Protein AF-A0A6B9CNT5-F1 (afdb_monomer_lite)

Foldseek 3Di:
DDDDPCPPWDKDFFPAAADPVNDADDPDSHGHPDIGTPVCVVVVVVPDD

Sequence (49 aa):
KKPGVNCGRSFFICARPLGKSGEKEKGTEWRCGTFIWSSDWKKSQSQTS

Organism: NCBI:txid1209926

InterPro domains:
  IPR010666 Zinc finger, GRF-type [PS51999] (1-41)

Secondary structure (DSSP, 8-state):
---STTTT--EEE--SPP-TTSS--SSSSSPP--EEETTTHHHHGGG--

Radius of gyration: 13.4 Å; chains: 1; bounding box: 35×16×31 Å

Structure (mmCIF, N/CA/C/O backbone):
data_AF-A0A6B9CNT5-F1
#
_entry.id   AF-A0A6B9CNT5-F1
#
loop_
_atom_site.group_PDB
_atom_site.id
_atom_site.type_symbol
_atom_site.label_atom_id
_atom_site.label_alt_id
_atom_site.label_comp_id
_atom_site.label_asym_id
_atom_site.label_entity_id
_atom_site.label_seq_id
_atom_site.pdbx_PDB_ins_code
_atom_site.Cartn_x
_atom_site.Cartn_y
_atom_site.Cartn_z
_atom_site.occupancy
_atom_site.B_iso_or_equiv
_atom_site.auth_seq_id
_atom_site.auth_comp_id
_atom_site.auth_asym_id
_atom_site.auth_atom_id
_atom_site.pdbx_PDB_model_num
ATOM 1 N N . LYS A 1 1 ? 17.035 -0.306 -3.798 1.00 79.25 1 LYS A N 1
ATOM 2 C CA . LYS A 1 1 ? 15.804 -0.697 -4.538 1.00 79.25 1 LYS A CA 1
ATOM 3 C C . LYS A 1 1 ? 15.769 -2.216 -4.632 1.00 79.25 1 LYS A C 1
ATOM 5 O O . LYS A 1 1 ? 16.822 -2.795 -4.854 1.00 79.25 1 LYS A O 1
ATOM 10 N N . LYS A 1 2 ? 14.612 -2.856 -4.428 1.00 89.62 2 LYS A N 1
ATOM 11 C CA . LYS A 1 2 ? 14.497 -4.319 -4.534 1.00 89.62 2 LYS A CA 1
ATOM 12 C C . LYS A 1 2 ? 14.572 -4.727 -6.020 1.00 89.62 2 LYS A C 1
ATOM 14 O O . LYS A 1 2 ? 13.825 -4.133 -6.802 1.00 89.62 2 LYS A O 1
ATOM 19 N N . PRO A 1 3 ? 15.463 -5.656 -6.420 1.00 92.06 3 PRO A N 1
ATOM 20 C CA . PRO A 1 3 ? 15.554 -6.113 -7.806 1.00 92.06 3 PRO A CA 1
ATOM 21 C C . PRO A 1 3 ? 14.268 -6.832 -8.241 1.00 92.06 3 PRO A C 1
ATOM 23 O O . PRO A 1 3 ? 13.551 -7.393 -7.411 1.00 92.06 3 PRO A O 1
ATOM 26 N N . GLY A 1 4 ? 13.977 -6.792 -9.545 1.00 94.69 4 GLY A N 1
ATOM 27 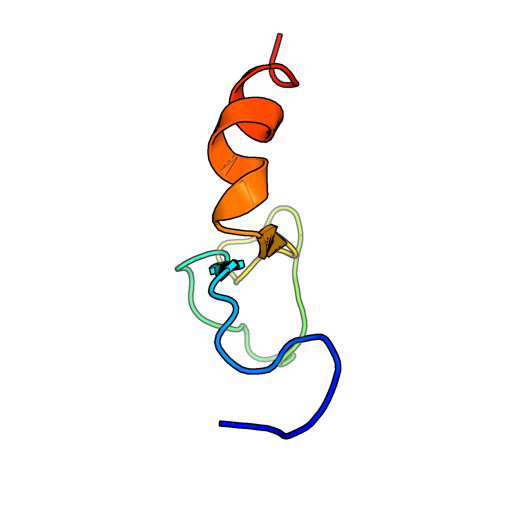C CA . GLY A 1 4 ? 12.791 -7.401 -10.159 1.00 94.69 4 GLY A CA 1
ATOM 28 C C . GLY A 1 4 ? 11.887 -6.397 -10.880 1.00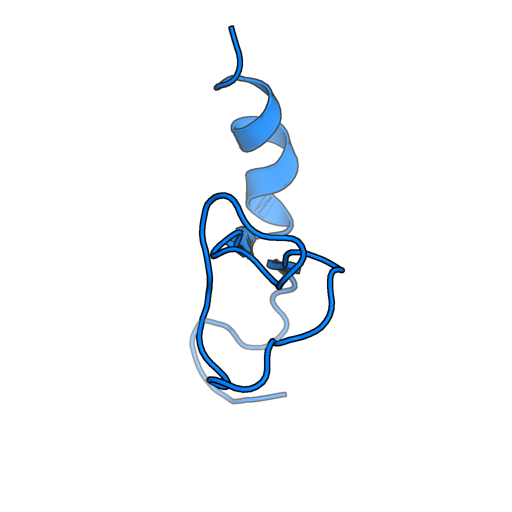 94.69 4 GLY A C 1
ATOM 29 O O . GLY A 1 4 ? 12.207 -5.214 -10.985 1.00 94.69 4 GLY A O 1
ATOM 30 N N . VAL A 1 5 ? 10.730 -6.875 -11.350 1.00 94.44 5 VAL A N 1
ATOM 31 C CA . VAL A 1 5 ? 9.787 -6.122 -12.210 1.00 94.44 5 VAL A CA 1
ATOM 32 C C . VAL A 1 5 ? 9.280 -4.808 -11.596 1.00 94.44 5 VAL A C 1
ATOM 34 O O . VAL A 1 5 ? 8.897 -3.888 -12.311 1.00 94.44 5 VAL A O 1
ATOM 37 N N . ASN A 1 6 ? 9.332 -4.673 -10.266 1.00 94.88 6 ASN A N 1
ATOM 38 C CA . ASN A 1 6 ? 8.899 -3.465 -9.561 1.00 94.88 6 ASN A CA 1
ATOM 39 C C . ASN A 1 6 ? 10.045 -2.510 -9.188 1.00 94.88 6 ASN A C 1
ATOM 41 O O . ASN A 1 6 ? 9.814 -1.522 -8.486 1.00 94.88 6 ASN A O 1
ATOM 45 N N . CYS A 1 7 ? 11.278 -2.778 -9.625 1.00 96.25 7 CYS A N 1
ATOM 46 C CA . CYS A 1 7 ? 12.428 -1.940 -9.303 1.00 96.25 7 CYS A CA 1
ATOM 47 C C . CYS A 1 7 ? 12.219 -0.506 -9.811 1.00 96.25 7 CYS A C 1
ATOM 49 O O . CYS A 1 7 ? 12.004 -0.268 -10.994 1.00 96.25 7 CYS A O 1
ATOM 51 N N . GLY A 1 8 ? 12.275 0.467 -8.898 1.00 95.12 8 GLY A N 1
ATOM 52 C CA . GLY A 1 8 ? 12.128 1.884 -9.238 1.00 95.12 8 GLY A CA 1
ATOM 53 C C . GLY A 1 8 ? 10.695 2.359 -9.466 1.00 95.12 8 GLY A C 1
ATOM 54 O O . GLY A 1 8 ? 10.512 3.546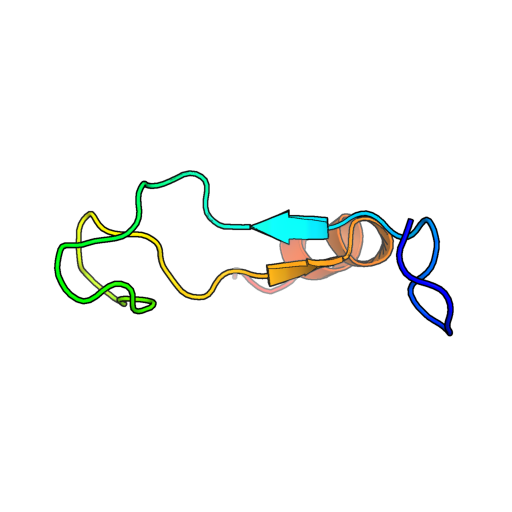 -9.719 1.00 95.12 8 GLY A O 1
ATOM 55 N N . ARG A 1 9 ? 9.690 1.487 -9.328 1.00 94.62 9 ARG A N 1
ATOM 56 C CA . ARG A 1 9 ? 8.285 1.902 -9.323 1.00 94.62 9 ARG A CA 1
ATOM 57 C C . ARG A 1 9 ? 7.926 2.531 -7.977 1.00 94.62 9 ARG A C 1
ATOM 59 O O . ARG A 1 9 ? 8.360 2.055 -6.928 1.00 94.62 9 ARG A O 1
ATOM 66 N N . SER A 1 10 ? 7.092 3.561 -8.031 1.00 95.50 10 SER A N 1
ATOM 67 C CA . SER A 1 10 ? 6.524 4.235 -6.860 1.00 95.50 10 SER A CA 1
ATOM 68 C C . SER A 1 10 ? 5.034 3.927 -6.738 1.00 95.50 10 SER A C 1
ATOM 70 O O . SER A 1 10 ? 4.366 3.612 -7.729 1.00 95.50 10 SER A O 1
ATOM 72 N N . PHE A 1 11 ? 4.516 4.000 -5.518 1.00 95.50 11 PHE A N 1
ATOM 73 C CA . PHE A 1 11 ? 3.114 3.757 -5.203 1.00 95.50 11 PHE A CA 1
ATOM 74 C C . PHE A 1 11 ? 2.669 4.638 -4.033 1.00 95.50 11 PHE A C 1
ATOM 76 O O . PHE A 1 11 ? 3.487 5.113 -3.247 1.00 95.50 11 PHE A O 1
ATOM 83 N N . PHE A 1 12 ? 1.361 4.832 -3.922 1.00 94.56 12 PHE A N 1
ATOM 84 C CA . PHE A 1 12 ? 0.690 5.496 -2.816 1.00 94.56 12 PHE A CA 1
ATOM 85 C C . PHE A 1 12 ? 0.031 4.451 -1.916 1.00 94.56 12 PHE A C 1
ATOM 87 O O . PHE A 1 12 ? -0.517 3.456 -2.397 1.00 94.56 12 PHE A O 1
ATOM 94 N N . ILE A 1 13 ? 0.061 4.699 -0.611 1.00 94.88 13 ILE A N 1
ATOM 95 C CA . ILE A 1 13 ? -0.663 3.924 0.401 1.00 94.88 13 ILE A CA 1
ATOM 96 C C . ILE A 1 13 ? -1.465 4.865 1.292 1.00 94.88 13 ILE A C 1
ATOM 98 O O . ILE A 1 13 ? -1.248 6.076 1.287 1.00 94.88 13 ILE A O 1
ATOM 102 N N . CYS A 1 14 ? -2.378 4.310 2.087 1.00 94.94 14 CYS A N 1
ATOM 103 C CA . CYS A 1 14 ? -3.069 5.079 3.114 1.00 94.94 14 CYS A CA 1
ATOM 104 C C . CYS A 1 14 ? -2.060 5.679 4.117 1.00 94.94 14 CYS A C 1
ATOM 106 O O . CYS A 1 14 ? -1.258 4.959 4.714 1.00 94.94 14 CYS A O 1
ATOM 108 N N . ALA A 1 15 ? -2.117 7.002 4.302 1.00 95.44 15 ALA A N 1
ATOM 109 C CA . ALA A 1 15 ? -1.188 7.752 5.152 1.00 95.44 15 ALA A CA 1
ATOM 110 C C . ALA A 1 15 ? -1.429 7.561 6.660 1.00 95.44 15 ALA A C 1
ATOM 112 O O . ALA A 1 15 ? -0.569 7.910 7.465 1.00 95.44 15 ALA A O 1
ATOM 113 N N . ARG A 1 16 ? -2.574 6.987 7.050 1.00 95.56 16 ARG A N 1
ATOM 114 C CA . ARG A 1 16 ? -2.895 6.708 8.456 1.00 95.56 16 ARG A CA 1
ATOM 115 C C . ARG A 1 16 ? -1.871 5.738 9.075 1.00 95.56 16 ARG A C 1
ATOM 117 O O . ARG A 1 16 ? -1.258 4.959 8.333 1.00 95.56 16 ARG A O 1
ATOM 124 N N . PRO A 1 17 ? -1.661 5.765 10.401 1.00 95.88 17 PRO A N 1
ATOM 125 C CA . PRO A 1 17 ? -0.790 4.813 11.091 1.00 95.88 17 PRO A CA 1
ATOM 126 C C . PRO A 1 17 ? -1.371 3.390 11.087 1.00 95.88 17 PRO A C 1
ATOM 128 O O . PRO A 1 17 ? -2.576 3.201 10.922 1.00 95.88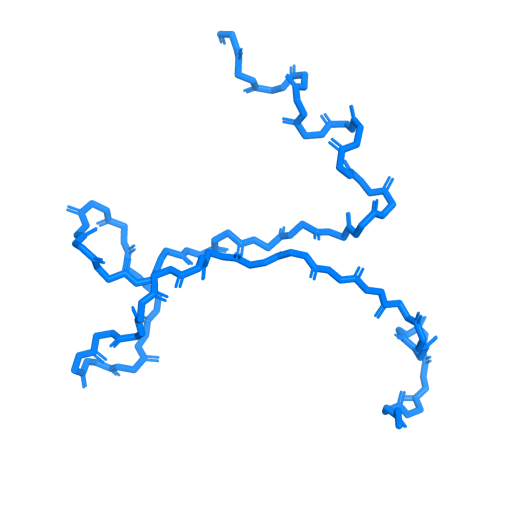 17 PRO A O 1
ATOM 131 N N . LEU A 1 18 ? -0.514 2.380 11.262 1.00 95.31 18 LEU A N 1
ATOM 132 C CA . LEU A 1 18 ? -0.971 1.013 11.542 1.00 95.31 18 LEU A CA 1
ATOM 133 C C . LEU A 1 18 ? -1.563 0.945 12.954 1.00 95.31 18 LEU A C 1
ATOM 135 O O . LEU A 1 18 ? -1.047 1.594 13.864 1.00 95.31 18 LEU A O 1
ATOM 139 N N . GLY A 1 19 ? -2.627 0.158 13.116 1.00 93.50 19 GLY A N 1
ATOM 140 C CA . GLY A 1 19 ? -3.221 -0.124 14.420 1.00 93.50 19 GLY A CA 1
ATOM 141 C C . GLY A 1 19 ? -2.416 -1.133 15.226 1.00 93.50 19 GLY A C 1
ATOM 142 O O . GLY A 1 19 ? -1.422 -1.686 14.756 1.00 93.50 19 GLY A O 1
ATOM 143 N N . LYS A 1 20 ? -2.878 -1.405 16.451 1.00 92.75 20 LYS A N 1
ATOM 144 C CA . LYS A 1 20 ? -2.251 -2.385 17.359 1.00 92.75 20 LYS A CA 1
ATOM 145 C C . LYS A 1 20 ? -2.143 -3.791 16.755 1.00 92.75 20 LYS A C 1
ATOM 147 O O . LYS A 1 20 ? -1.229 -4.522 17.116 1.00 92.75 20 LYS A O 1
ATOM 152 N N . SER A 1 21 ? -3.056 -4.151 15.853 1.00 90.50 21 SER A N 1
ATOM 153 C CA . SER A 1 21 ? -3.056 -5.422 15.116 1.00 90.50 21 SER A CA 1
ATOM 154 C C . SER A 1 21 ? -1.855 -5.567 14.171 1.00 90.50 21 SER A C 1
ATOM 156 O O . SER A 1 21 ? -1.448 -6.680 13.857 1.00 90.50 21 SER A O 1
ATOM 158 N N . GLY A 1 22 ? -1.287 -4.449 13.700 1.00 90.75 22 GLY A N 1
ATOM 159 C CA . GLY A 1 22 ? -0.318 -4.435 12.602 1.00 90.75 22 GLY A CA 1
ATOM 160 C C . GLY A 1 22 ? -0.935 -4.726 11.227 1.00 90.75 22 GLY A C 1
ATOM 161 O O . GLY A 1 22 ? -0.214 -4.747 10.227 1.00 90.75 22 GLY A O 1
ATOM 162 N N . GLU A 1 23 ? -2.253 -4.913 11.153 1.00 91.12 23 GLU A N 1
ATOM 163 C CA . GLU A 1 23 ? -2.978 -5.268 9.936 1.00 91.12 23 GLU A CA 1
ATOM 164 C C . GLU A 1 23 ? -3.677 -4.055 9.302 1.00 91.12 23 GLU A C 1
ATOM 166 O O . GLU A 1 23 ? -3.729 -2.954 9.854 1.00 91.12 23 GLU A O 1
ATOM 171 N N . LYS A 1 24 ? -4.181 -4.245 8.077 1.00 90.69 24 LYS A N 1
ATOM 172 C CA . LYS A 1 24 ? -4.977 -3.237 7.367 1.00 90.69 24 LYS A CA 1
ATOM 173 C C . LYS A 1 24 ? -6.421 -3.305 7.850 1.00 90.69 24 LYS A C 1
ATOM 175 O O . LYS A 1 24 ? -7.026 -4.370 7.793 1.00 90.69 24 LYS A O 1
ATOM 180 N N . GLU A 1 25 ? -7.008 -2.166 8.199 1.00 89.94 25 GLU A N 1
ATOM 181 C CA . GLU A 1 25 ? -8.351 -2.116 8.784 1.00 89.94 25 GLU A CA 1
ATOM 182 C C . GLU A 1 25 ? -9.311 -1.248 7.956 1.00 89.94 25 GLU A C 1
ATOM 184 O O . GLU A 1 25 ? -8.959 -0.170 7.468 1.00 89.94 25 GLU A O 1
ATOM 189 N N . LYS A 1 26 ? -10.549 -1.721 7.760 1.00 89.31 26 LYS A N 1
ATOM 190 C CA . LYS A 1 26 ? -11.610 -0.976 7.065 1.00 89.31 26 LYS A CA 1
ATOM 191 C C . LYS A 1 26 ? -12.621 -0.469 8.088 1.00 89.31 26 LYS A C 1
ATOM 193 O O . LYS A 1 26 ? -13.072 -1.230 8.931 1.00 89.31 26 LYS A O 1
ATOM 198 N N . GLY A 1 27 ? -13.003 0.802 7.973 1.00 89.56 27 GLY A N 1
ATOM 199 C CA . GLY A 1 27 ? -13.996 1.414 8.864 1.00 89.56 27 GLY A CA 1
ATOM 200 C C . GLY A 1 27 ? -13.447 1.888 10.213 1.00 89.56 27 GLY A C 1
ATOM 201 O O . GLY A 1 27 ? -14.233 2.303 11.054 1.00 89.56 27 GLY A O 1
ATOM 202 N N . THR A 1 28 ? -12.126 1.869 10.414 1.00 92.62 28 THR A N 1
ATOM 203 C CA . THR A 1 28 ? -11.469 2.368 11.633 1.00 92.62 28 THR A CA 1
ATOM 204 C C . THR A 1 28 ? -10.570 3.572 11.328 1.00 92.62 28 THR A C 1
ATOM 206 O O . THR A 1 28 ? -10.406 3.978 10.168 1.00 92.62 28 THR A O 1
ATOM 209 N N . GLU A 1 29 ? -9.991 4.171 12.372 1.00 94.19 29 GLU A N 1
ATOM 210 C CA . GLU A 1 29 ? -8.989 5.243 12.259 1.00 94.19 29 GLU A CA 1
ATOM 211 C C . GLU A 1 29 ? -7.627 4.748 11.748 1.00 94.19 29 GLU A C 1
ATOM 213 O O . GLU A 1 29 ? -6.773 5.540 11.350 1.00 94.19 29 GLU A O 1
ATOM 218 N N . TRP A 1 30 ? -7.426 3.433 11.713 1.00 95.75 30 TRP A N 1
ATOM 219 C CA . TRP A 1 30 ? -6.162 2.826 11.336 1.00 95.75 30 TRP A CA 1
ATOM 220 C C . TRP A 1 30 ? -6.013 2.711 9.817 1.00 95.75 30 TRP A C 1
ATOM 222 O O . TRP A 1 30 ? -6.931 2.967 9.025 1.00 95.75 30 TRP A O 1
ATOM 232 N N . ARG A 1 31 ? -4.791 2.394 9.387 1.00 96.06 31 ARG A N 1
ATOM 233 C CA . ARG A 1 31 ? -4.410 2.271 7.981 1.00 96.06 31 ARG A CA 1
ATOM 234 C C . ARG A 1 31 ? -5.293 1.261 7.262 1.00 96.06 31 ARG A C 1
ATOM 236 O O . ARG A 1 31 ? -5.248 0.067 7.538 1.00 96.06 31 ARG A O 1
ATOM 243 N N . CYS A 1 32 ? -6.020 1.739 6.261 1.00 94.56 32 CYS A N 1
ATOM 244 C CA . CYS A 1 32 ? -6.782 0.874 5.378 1.00 94.56 32 CYS A CA 1
ATOM 245 C C . CYS A 1 32 ? -5.907 0.267 4.274 1.00 94.56 32 CYS A C 1
ATOM 247 O O . CYS A 1 32 ? -4.732 0.600 4.099 1.00 94.56 32 CYS A O 1
ATOM 249 N N . GLY A 1 33 ? -6.498 -0.639 3.497 1.00 94.06 33 GLY A N 1
ATOM 250 C CA . GLY A 1 33 ? -5.787 -1.406 2.479 1.00 94.06 33 GLY A CA 1
ATOM 251 C C . GLY A 1 33 ? -5.419 -0.676 1.188 1.00 94.06 33 GLY A C 1
ATOM 252 O O . GLY A 1 33 ? -4.972 -1.356 0.267 1.00 94.06 33 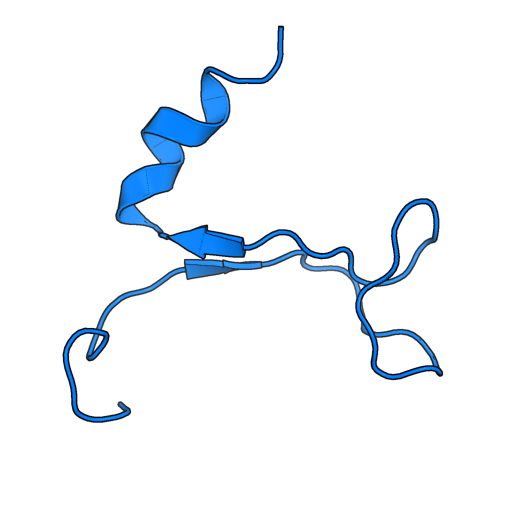GLY A O 1
ATOM 253 N N . THR A 1 34 ? -5.575 0.652 1.103 1.00 93.31 34 THR A N 1
ATOM 254 C CA . THR A 1 34 ? -5.277 1.434 -0.109 1.00 93.31 34 THR A CA 1
ATOM 255 C C . THR A 1 34 ? -3.855 1.193 -0.606 1.00 93.31 34 THR A C 1
ATOM 257 O O . THR A 1 34 ? -2.885 1.363 0.136 1.00 93.31 34 THR A O 1
ATOM 260 N N . PHE A 1 35 ? -3.750 0.843 -1.885 1.00 93.94 35 PHE A N 1
ATOM 261 C CA . PHE A 1 35 ? -2.501 0.666 -2.610 1.00 93.94 35 PHE A CA 1
ATOM 262 C C . PHE A 1 35 ? -2.726 1.064 -4.069 1.00 93.94 35 PHE A C 1
ATOM 264 O O . PHE A 1 35 ? -3.559 0.465 -4.746 1.00 93.94 35 PHE A O 1
ATOM 271 N N . ILE A 1 36 ? -2.014 2.085 -4.545 1.00 94.75 36 ILE A N 1
ATOM 272 C CA . ILE A 1 36 ? -2.183 2.624 -5.901 1.00 94.75 36 ILE A CA 1
ATOM 273 C C . ILE A 1 36 ? -0.802 2.819 -6.513 1.00 94.75 36 ILE A C 1
ATOM 275 O O . ILE A 1 36 ? 0.007 3.569 -5.971 1.00 94.75 36 ILE A O 1
ATOM 279 N N . TRP A 1 37 ? -0.507 2.185 -7.647 1.00 94.62 37 TRP A N 1
ATOM 280 C CA . TRP A 1 37 ? 0.722 2.498 -8.378 1.00 94.62 37 TRP A CA 1
ATOM 281 C C . TRP A 1 37 ? 0.691 3.951 -8.850 1.00 94.62 37 TRP A C 1
ATOM 283 O O . TRP A 1 37 ? -0.332 4.415 -9.344 1.00 94.62 37 TRP A O 1
ATOM 293 N N . SER A 1 38 ? 1.811 4.677 -8.770 1.00 94.06 38 SER A N 1
ATOM 294 C CA . SER A 1 38 ? 1.835 6.084 -9.202 1.00 94.06 38 SER A CA 1
ATOM 295 C C . SER A 1 38 ? 1.455 6.263 -10.682 1.00 94.06 38 SER A C 1
ATOM 297 O O . SER A 1 38 ? 0.934 7.309 -11.053 1.00 94.06 38 SER A O 1
ATOM 299 N N . SER A 1 39 ? 1.645 5.228 -11.510 1.00 92.56 39 SER A N 1
ATOM 300 C CA . SER A 1 39 ? 1.181 5.166 -12.907 1.00 92.56 39 SER A CA 1
ATOM 301 C C . SER A 1 39 ? -0.341 5.052 -13.055 1.00 92.56 39 SER A C 1
ATOM 303 O O . SER A 1 39 ? -0.887 5.524 -14.050 1.00 92.56 39 SER A O 1
ATOM 305 N N . ASP A 1 40 ? -1.028 4.470 -12.072 1.00 91.69 40 ASP A N 1
ATOM 306 C CA . ASP A 1 40 ? -2.471 4.211 -12.098 1.00 91.69 40 ASP A CA 1
ATOM 307 C C . ASP A 1 40 ? -3.292 5.327 -11.435 1.00 91.69 40 ASP A C 1
ATOM 309 O O . ASP A 1 40 ? -4.517 5.330 -11.533 1.00 91.69 40 ASP A O 1
ATOM 313 N N . TRP A 1 41 ? -2.640 6.320 -10.819 1.00 82.44 41 TRP A N 1
ATOM 314 C CA . TRP A 1 41 ? -3.302 7.421 -10.103 1.00 82.44 41 TRP A CA 1
ATOM 315 C C . TRP A 1 41 ? -4.334 8.181 -10.953 1.00 82.44 41 TRP A C 1
ATOM 317 O O . TRP A 1 41 ? -5.380 8.592 -10.456 1.00 82.44 41 TRP A O 1
ATOM 327 N N . LYS A 1 42 ? -4.079 8.331 -12.260 1.00 74.50 42 LYS A N 1
ATOM 328 C CA . LYS A 1 42 ? -5.034 8.972 -13.181 1.00 74.50 42 LYS A CA 1
ATOM 329 C C . LYS A 1 42 ? -6.279 8.116 -13.448 1.00 74.50 42 LYS A C 1
ATOM 331 O O . LYS A 1 42 ? -7.322 8.670 -13.764 1.00 74.50 42 LYS A O 1
ATOM 336 N N . LYS A 1 43 ? -6.179 6.789 -13.316 1.00 64.25 43 LYS A N 1
ATOM 337 C CA . LYS A 1 43 ? -7.282 5.837 -13.532 1.00 64.25 43 LYS A CA 1
ATOM 338 C C . LYS A 1 43 ? -8.127 5.638 -12.272 1.00 64.25 43 LYS A C 1
ATOM 340 O O . LYS A 1 43 ? -9.317 5.373 -12.375 1.00 64.25 43 LYS A O 1
ATOM 345 N N . SER A 1 44 ? -7.535 5.790 -11.084 1.00 59.34 44 SER A N 1
ATOM 346 C CA . SER A 1 44 ? -8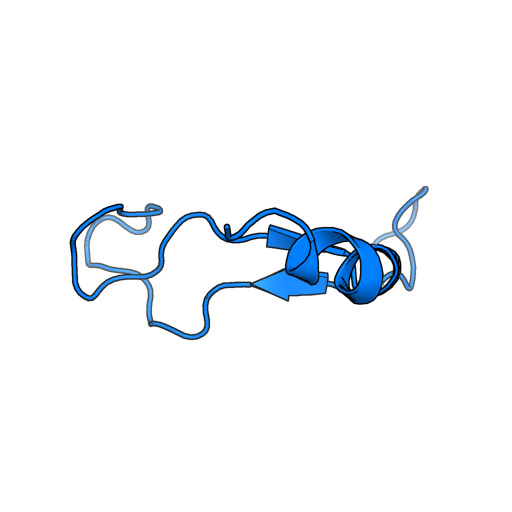.248 5.603 -9.812 1.00 59.34 44 SER A CA 1
ATOM 347 C C . SER A 1 44 ? -9.247 6.719 -9.486 1.00 59.34 44 SER A C 1
ATOM 349 O O . SER A 1 44 ? -10.160 6.488 -8.705 1.00 59.34 44 SER A O 1
ATOM 351 N N . GLN A 1 45 ? -9.107 7.910 -10.080 1.00 58.91 45 GLN A N 1
ATOM 352 C CA . GLN A 1 45 ? -10.059 9.023 -9.907 1.00 58.91 45 GLN A CA 1
ATOM 353 C C . GLN A 1 45 ? -11.404 8.777 -10.620 1.00 58.91 45 GLN A C 1
ATOM 355 O O . GLN A 1 45 ? -12.394 9.427 -10.311 1.00 58.91 45 GLN A O 1
ATOM 360 N N . SER A 1 46 ? -11.455 7.831 -11.563 1.00 57.00 46 SER A N 1
ATOM 361 C CA . SER A 1 46 ? -12.640 7.535 -12.381 1.00 57.00 46 SER A CA 1
ATOM 362 C C . SER A 1 46 ? -13.593 6.505 -11.757 1.00 57.00 46 SER A C 1
ATOM 364 O O . SER A 1 46 ? -14.591 6.164 -12.380 1.00 57.00 46 SER A O 1
ATOM 366 N N . GLN A 1 47 ? -13.280 5.961 -10.572 1.00 54.00 47 GLN A N 1
ATOM 367 C CA . GLN A 1 47 ? -14.045 4.873 -9.933 1.00 54.00 47 GLN A CA 1
ATOM 368 C C . GLN A 1 47 ? -14.841 5.299 -8.689 1.00 54.00 47 GLN A C 1
ATOM 370 O O . GLN A 1 47 ? -15.393 4.454 -7.991 1.00 54.00 47 GLN A O 1
ATOM 375 N N . THR A 1 48 ? -14.927 6.599 -8.416 1.00 45.62 48 THR A N 1
ATOM 376 C CA . THR A 1 48 ? -15.834 7.167 -7.410 1.00 45.62 48 THR A CA 1
ATOM 377 C C . THR A 1 48 ? -16.867 8.046 -8.107 1.00 45.62 48 THR A C 1
ATOM 379 O O . THR A 1 48 ? -16.678 9.251 -8.254 1.00 45.62 48 THR A O 1
ATOM 382 N N . SER A 1 49 ? -17.942 7.425 -8.582 1.00 38.19 49 SER A N 1
ATOM 383 C CA . SER A 1 49 ? -19.255 8.042 -8.805 1.00 38.19 49 SER A CA 1
ATOM 384 C C . SER A 1 49 ? -20.307 7.106 -8.237 1.00 38.19 49 SER A C 1
ATOM 386 O O . SER A 1 49 ? -20.099 5.877 -8.364 1.00 38.19 49 SER A O 1
#

pLDDT: mean 87.0, std 14.46, range [38.19, 96.25]